Protein AF-A0A1X7E1M9-F1 (afdb_monomer)

Mean predicted aligned error: 9.95 Å

Structure (mmCIF, N/CA/C/O backbone):
data_AF-A0A1X7E1M9-F1
#
_entry.id   AF-A0A1X7E1M9-F1
#
loop_
_atom_site.group_PDB
_atom_site.id
_atom_site.type_symbol
_atom_site.label_atom_id
_atom_site.label_alt_id
_atom_site.label_comp_id
_atom_site.label_asym_id
_atom_site.label_entity_id
_atom_site.label_seq_id
_atom_site.pdbx_PDB_ins_code
_atom_site.Cartn_x
_atom_site.Cartn_y
_atom_site.Cartn_z
_atom_site.occupancy
_atom_site.B_iso_or_equiv
_atom_site.auth_seq_id
_atom_site.auth_comp_id
_atom_site.auth_asym_id
_atom_site.auth_atom_id
_atom_site.pdbx_PDB_model_num
ATOM 1 N N . MET A 1 1 ? -51.676 6.211 65.336 1.00 56.03 1 MET A N 1
ATOM 2 C CA . MET A 1 1 ? -50.530 7.002 64.836 1.00 56.03 1 MET A CA 1
ATOM 3 C C . MET A 1 1 ? -49.337 6.133 64.415 1.00 56.03 1 MET A C 1
ATOM 5 O O . MET A 1 1 ? -48.828 6.366 63.333 1.00 56.03 1 MET A O 1
ATOM 9 N N . ALA A 1 2 ? -48.967 5.065 65.141 1.00 57.84 2 ALA A N 1
ATOM 10 C CA . ALA A 1 2 ? -47.841 4.185 64.759 1.00 57.84 2 ALA A CA 1
ATOM 11 C C . ALA A 1 2 ? -47.964 3.468 63.386 1.00 57.84 2 ALA A C 1
ATOM 13 O O . ALA A 1 2 ? -46.963 3.248 62.717 1.00 57.84 2 ALA A O 1
ATOM 14 N N . ARG A 1 3 ? -49.183 3.130 62.925 1.00 57.84 3 ARG A N 1
ATOM 15 C CA . ARG A 1 3 ? -49.396 2.487 61.606 1.00 57.84 3 ARG A CA 1
ATOM 16 C C . ARG A 1 3 ? -49.182 3.418 60.407 1.00 57.84 3 ARG A C 1
ATOM 18 O O . ARG A 1 3 ? -48.825 2.933 59.344 1.00 57.84 3 ARG A O 1
ATOM 25 N N . GLN A 1 4 ? -49.417 4.720 60.568 1.00 59.44 4 GLN A N 1
ATOM 26 C CA . GLN A 1 4 ? -49.312 5.698 59.477 1.00 59.44 4 GLN A CA 1
ATOM 27 C C . GLN A 1 4 ? -47.841 6.037 59.190 1.00 59.44 4 GLN A C 1
ATOM 29 O O . GLN A 1 4 ? -47.425 6.006 58.040 1.00 59.44 4 GLN A O 1
ATOM 34 N N . GLN A 1 5 ? -47.032 6.197 60.244 1.00 60.25 5 GLN A N 1
ATOM 35 C CA . GLN A 1 5 ? -45.581 6.400 60.138 1.00 60.25 5 GLN A CA 1
ATOM 36 C C . GLN A 1 5 ? -44.840 5.179 59.564 1.00 60.25 5 GLN A C 1
ATOM 38 O O . GLN A 1 5 ? -43.893 5.336 58.802 1.00 60.25 5 GLN A O 1
ATOM 43 N N . GLY A 1 6 ? -45.285 3.956 59.882 1.00 64.00 6 GLY A N 1
ATOM 44 C CA . GLY A 1 6 ? -44.707 2.735 59.305 1.00 64.00 6 GLY A CA 1
ATOM 45 C C . GLY A 1 6 ? -44.995 2.566 57.808 1.00 64.00 6 GLY A C 1
ATOM 46 O O . GLY A 1 6 ? -44.155 2.046 57.084 1.00 64.00 6 GLY A O 1
ATOM 47 N N . LEU A 1 7 ? -46.157 3.035 57.338 1.00 65.44 7 LEU A N 1
ATOM 48 C CA . LEU A 1 7 ? -46.519 3.036 55.917 1.00 65.44 7 LEU A CA 1
ATOM 49 C C . LEU A 1 7 ? -45.721 4.080 55.127 1.00 65.44 7 LEU A C 1
ATOM 51 O O . LEU A 1 7 ? -45.220 3.750 54.059 1.00 65.44 7 LEU A O 1
ATOM 55 N N . GLU A 1 8 ? -45.552 5.288 55.672 1.00 69.50 8 GLU A N 1
ATOM 56 C CA . GLU A 1 8 ? -44.744 6.355 55.060 1.00 69.50 8 GLU A CA 1
ATOM 57 C C . GLU A 1 8 ? -43.267 5.952 54.920 1.00 69.50 8 GLU A C 1
ATOM 59 O O . GLU A 1 8 ? -42.662 6.155 53.864 1.00 69.50 8 GLU A O 1
ATOM 64 N N . HIS A 1 9 ? -42.710 5.298 55.946 1.00 71.81 9 HIS A N 1
ATOM 65 C CA . HIS A 1 9 ? -41.345 4.775 55.914 1.00 71.81 9 HIS A CA 1
ATOM 66 C C . HIS A 1 9 ? -41.162 3.702 54.830 1.00 71.81 9 HIS A C 1
ATOM 68 O O . HIS A 1 9 ? -40.204 3.773 54.061 1.00 71.81 9 HIS A O 1
ATOM 74 N N . LEU A 1 10 ? -42.108 2.763 54.715 1.00 72.62 10 LEU A N 1
ATOM 75 C CA . LEU A 1 10 ? -42.090 1.719 53.687 1.00 72.62 10 LEU A CA 1
ATOM 76 C C . LEU A 1 10 ? -42.222 2.299 52.274 1.00 72.62 10 LEU A C 1
ATOM 78 O O . LEU A 1 10 ? -41.525 1.865 51.361 1.00 72.62 10 LEU A O 1
ATOM 82 N N . THR A 1 11 ? -43.086 3.299 52.076 1.00 76.06 11 THR A N 1
ATOM 83 C CA . THR A 1 11 ? -43.204 3.972 50.774 1.00 76.06 11 THR A CA 1
ATOM 84 C C . THR A 1 11 ? -41.933 4.724 50.390 1.00 76.06 11 THR A C 1
ATOM 86 O O . THR A 1 11 ? -41.571 4.721 49.215 1.00 76.06 11 THR A O 1
ATOM 89 N N . HIS A 1 12 ? -41.222 5.315 51.355 1.00 80.75 12 HIS A N 1
ATOM 90 C CA . HIS A 1 12 ? -39.952 5.987 51.089 1.00 80.75 12 HIS A CA 1
ATOM 91 C C . HIS A 1 12 ? -38.845 4.989 50.721 1.00 80.75 12 HIS A C 1
ATOM 93 O O . HIS A 1 12 ? -38.138 5.210 49.742 1.00 80.75 12 HIS A O 1
ATOM 99 N N . GLU A 1 13 ? -38.744 3.859 51.428 1.00 81.69 13 GLU A N 1
ATOM 100 C CA . GLU A 1 13 ? -37.774 2.800 51.111 1.00 81.69 13 GLU A CA 1
ATOM 101 C C . GLU A 1 13 ? -38.015 2.180 49.729 1.00 81.69 13 GLU A C 1
ATOM 103 O O . GLU A 1 13 ? -37.067 1.927 48.984 1.00 81.69 13 GLU A O 1
ATOM 108 N N . ILE A 1 14 ? -39.283 1.973 49.356 1.00 80.81 14 ILE A N 1
ATOM 109 C CA . ILE A 1 14 ? -39.657 1.476 48.026 1.00 80.81 14 ILE A CA 1
ATOM 110 C C . ILE A 1 14 ? -39.310 2.506 46.943 1.00 80.81 14 ILE A C 1
ATOM 112 O O . ILE A 1 14 ? -38.784 2.132 45.894 1.00 80.81 14 ILE A O 1
ATOM 116 N N . SER A 1 15 ? -39.561 3.795 47.192 1.00 84.81 15 SER A N 1
ATOM 117 C CA . SER A 1 15 ? -39.206 4.875 46.263 1.00 84.81 15 SER A CA 1
ATOM 118 C C . SER A 1 15 ? -37.689 4.981 46.066 1.00 84.81 15 SER A C 1
ATOM 120 O O . SER A 1 15 ? -37.217 5.086 44.934 1.00 84.81 15 SER A O 1
ATOM 122 N N . ASP A 1 16 ? -36.914 4.878 47.145 1.00 87.06 16 ASP A N 1
ATOM 123 C CA . ASP A 1 16 ? -35.450 4.896 47.096 1.00 87.06 16 ASP A CA 1
ATOM 124 C C . ASP A 1 16 ? -34.890 3.671 46.364 1.00 87.06 16 ASP A C 1
ATOM 126 O O . ASP A 1 16 ? -33.930 3.780 45.599 1.00 87.06 16 ASP A O 1
ATOM 130 N N . ALA A 1 17 ? -35.489 2.495 46.567 1.00 81.50 17 ALA A N 1
ATOM 131 C CA . ALA A 1 17 ? -35.120 1.285 45.841 1.00 81.50 17 ALA A CA 1
ATOM 132 C C . ALA A 1 17 ? -35.417 1.414 44.339 1.00 81.50 17 ALA A C 1
ATOM 134 O O . ALA A 1 17 ? -34.576 1.049 43.517 1.00 81.50 17 ALA A O 1
ATOM 135 N N . ALA A 1 18 ? -36.571 1.976 43.970 1.00 81.38 18 ALA A N 1
ATOM 136 C CA . ALA A 1 18 ? -36.936 2.212 42.576 1.00 81.38 18 ALA A CA 1
ATOM 137 C C . ALA A 1 18 ? -35.983 3.206 41.888 1.00 81.38 18 ALA A C 1
ATOM 139 O O . ALA A 1 18 ? -35.558 2.953 40.760 1.00 81.38 18 ALA A O 1
ATOM 140 N N . HIS A 1 19 ? -35.585 4.284 42.574 1.00 85.19 19 HIS A N 1
ATOM 141 C CA . HIS A 1 19 ? -34.582 5.218 42.056 1.00 85.19 19 HIS A CA 1
ATOM 142 C C . HIS A 1 19 ? -33.216 4.560 41.858 1.00 85.19 19 HIS A C 1
ATOM 144 O O . HIS A 1 19 ? -32.657 4.660 40.770 1.00 85.19 19 HIS A O 1
ATOM 150 N N . LYS A 1 20 ? -32.725 3.786 42.835 1.00 88.94 20 LYS A N 1
ATOM 151 C CA . LYS A 1 20 ? -31.453 3.050 42.703 1.00 88.94 20 LYS A CA 1
ATOM 152 C C . LYS A 1 20 ? -31.458 2.065 41.532 1.00 88.94 20 LYS A C 1
ATOM 154 O O . LYS A 1 20 ? -30.441 1.905 40.862 1.00 88.94 20 LYS A O 1
ATOM 159 N N . VAL A 1 21 ? -32.590 1.406 41.277 1.00 83.75 21 VAL A N 1
ATOM 160 C CA . VAL A 1 21 ? -32.753 0.526 40.108 1.00 83.75 21 VAL A CA 1
ATOM 161 C C . VAL A 1 21 ? -32.739 1.332 38.806 1.00 83.75 21 VAL A C 1
ATOM 163 O O . VAL A 1 21 ? -32.092 0.914 37.849 1.00 83.75 21 VAL A O 1
ATOM 166 N N . GLY A 1 22 ? -33.404 2.490 38.767 1.00 82.69 22 GLY A N 1
ATOM 167 C CA . GLY A 1 22 ? -33.373 3.404 37.621 1.00 82.69 22 GLY A CA 1
ATOM 168 C C . GLY A 1 22 ? -31.962 3.899 37.292 1.00 82.69 22 GLY A C 1
ATOM 169 O O . GLY A 1 22 ? -31.544 3.818 36.136 1.00 82.69 22 GLY A O 1
ATOM 170 N N . ASP A 1 23 ? -31.207 4.319 38.307 1.00 87.44 23 ASP A N 1
ATOM 171 C CA . ASP A 1 23 ? -29.819 4.774 38.165 1.00 87.44 23 ASP A CA 1
ATOM 172 C C . ASP A 1 23 ? -28.904 3.643 37.679 1.00 87.44 23 ASP A C 1
ATOM 174 O O . ASP A 1 23 ? -28.088 3.836 36.777 1.00 87.44 23 ASP A O 1
ATOM 178 N N . ALA A 1 24 ? -29.076 2.430 38.216 1.00 80.75 24 ALA A N 1
ATOM 179 C CA . ALA A 1 24 ? -28.328 1.256 37.773 1.00 80.75 24 ALA A CA 1
ATOM 180 C C . ALA A 1 24 ? -28.624 0.900 36.306 1.00 80.75 24 ALA A C 1
ATOM 182 O O . ALA A 1 24 ? -27.710 0.559 35.557 1.00 80.75 24 ALA A O 1
ATOM 183 N N . LEU A 1 25 ? -29.884 1.005 35.872 1.00 79.50 25 LEU A N 1
ATOM 184 C CA . LEU A 1 25 ? -30.272 0.769 34.480 1.00 79.50 25 LEU A CA 1
ATOM 185 C C . LEU A 1 25 ? -29.690 1.823 33.531 1.00 79.50 25 LEU A C 1
ATOM 187 O O . LEU A 1 25 ? -29.211 1.459 32.456 1.00 79.50 25 LEU A O 1
ATOM 191 N N . HIS A 1 26 ? -29.685 3.099 33.928 1.00 86.50 26 HIS A N 1
ATOM 192 C CA . HIS A 1 26 ? -29.025 4.161 33.163 1.00 86.50 26 HIS A CA 1
ATOM 193 C C . HIS A 1 26 ? -27.523 3.903 33.039 1.00 86.50 26 HIS A C 1
ATOM 195 O O . HIS A 1 26 ? -26.998 3.871 31.930 1.00 86.50 26 HIS A O 1
ATOM 201 N N . HIS A 1 27 ? -26.854 3.590 34.150 1.00 86.06 27 HIS A N 1
ATOM 202 C CA . HIS A 1 27 ? -25.431 3.262 34.144 1.00 86.06 27 HIS A CA 1
ATOM 203 C C . HIS A 1 27 ? -25.118 2.073 33.222 1.00 86.06 27 HIS A C 1
ATOM 205 O O . HIS A 1 27 ? -24.122 2.092 32.497 1.00 86.06 27 HIS A O 1
ATOM 211 N N . VAL A 1 28 ? -25.938 1.016 33.234 1.00 82.00 28 VAL A N 1
ATOM 212 C CA . VAL A 1 28 ? -25.761 -0.134 32.329 1.00 82.00 28 VAL A CA 1
ATOM 213 C C . VAL A 1 28 ? -25.918 0.294 30.871 1.00 82.00 28 VAL A C 1
ATOM 215 O O . VAL A 1 28 ? -25.093 -0.094 30.046 1.00 82.00 28 VAL A O 1
ATOM 218 N N . SER A 1 29 ? -26.930 1.104 30.554 1.00 84.19 29 SER A N 1
ATOM 219 C CA . SER A 1 29 ? -27.144 1.630 29.201 1.00 84.19 29 SER A CA 1
ATOM 220 C C . SER A 1 29 ? -25.938 2.432 28.706 1.00 84.19 29 SER A C 1
ATOM 222 O O . SER A 1 29 ? -25.440 2.167 27.611 1.00 84.19 29 SER A O 1
ATOM 224 N N . ASP A 1 30 ? -25.423 3.347 29.528 1.00 86.88 30 ASP A N 1
ATOM 225 C CA . ASP A 1 30 ? -24.259 4.172 29.191 1.00 86.88 30 ASP A CA 1
ATOM 226 C C . ASP A 1 30 ? -23.005 3.308 28.997 1.00 86.88 30 ASP A C 1
ATOM 228 O O . ASP A 1 30 ? -22.303 3.427 27.993 1.00 86.88 30 ASP A O 1
ATOM 232 N N . THR A 1 31 ? -22.782 2.341 29.893 1.00 86.44 31 THR A N 1
ATOM 233 C CA . THR A 1 31 ? -21.641 1.412 29.806 1.00 86.44 31 THR A CA 1
ATOM 234 C C . THR A 1 31 ? -21.686 0.575 28.523 1.00 86.44 31 THR A C 1
ATOM 236 O O . THR A 1 31 ? -20.656 0.345 27.886 1.00 86.44 31 THR A O 1
ATOM 239 N N . VAL A 1 32 ? -22.875 0.104 28.128 1.00 85.75 32 VAL A N 1
ATOM 240 C CA . VAL A 1 32 ? -23.066 -0.651 26.882 1.00 85.75 32 VAL A CA 1
ATOM 241 C C . VAL A 1 32 ? -22.845 0.248 25.664 1.00 85.75 32 VAL A C 1
ATOM 243 O O . VAL A 1 32 ? -22.185 -0.181 24.717 1.00 85.75 32 VAL A O 1
ATOM 246 N N . GLY A 1 33 ? -23.340 1.489 25.693 1.00 85.44 33 GLY A N 1
ATOM 247 C CA . GLY A 1 33 ? -23.116 2.477 24.636 1.00 85.44 33 GLY A CA 1
ATOM 248 C C . GLY A 1 33 ? -21.629 2.740 24.399 1.00 85.44 33 GLY A C 1
ATOM 249 O O . GLY A 1 33 ? -21.145 2.593 23.276 1.00 85.44 33 GLY A O 1
ATOM 250 N N . GLU A 1 34 ? -20.877 3.009 25.466 1.00 90.38 34 GLU A N 1
ATOM 251 C CA . GLU A 1 34 ? -19.426 3.195 25.388 1.00 90.38 34 GLU A CA 1
ATOM 252 C C . GLU A 1 34 ? -18.704 1.951 24.853 1.00 90.38 34 GLU A C 1
ATOM 254 O O . GLU A 1 34 ? -17.789 2.062 24.037 1.00 90.38 34 GLU A O 1
ATOM 259 N N . ALA A 1 35 ? -19.104 0.750 25.286 1.00 88.81 35 ALA A N 1
ATOM 260 C CA . ALA A 1 35 ? -18.502 -0.492 24.805 1.00 88.81 35 ALA A CA 1
ATOM 261 C C . ALA A 1 35 ? -18.713 -0.687 23.291 1.00 88.81 35 ALA A C 1
ATOM 263 O O . ALA A 1 35 ? -17.785 -1.088 22.583 1.00 88.81 35 ALA A O 1
ATOM 264 N N . ILE A 1 36 ? -19.904 -0.357 22.780 1.00 89.75 36 ILE A N 1
ATOM 265 C CA . ILE A 1 36 ? -20.213 -0.407 21.345 1.00 89.75 36 ILE A CA 1
ATOM 266 C C . ILE A 1 36 ? -19.357 0.599 20.570 1.00 89.75 36 ILE A C 1
ATOM 268 O O . ILE A 1 36 ? -18.788 0.251 19.533 1.00 89.75 36 ILE A O 1
ATOM 272 N N . GLU A 1 37 ? -19.226 1.831 21.064 1.00 90.88 37 GLU A N 1
ATOM 273 C CA . GLU A 1 37 ? -18.395 2.853 20.421 1.00 90.88 37 GLU A CA 1
ATOM 274 C C . GLU A 1 37 ? -16.918 2.445 20.362 1.00 90.88 37 GLU A C 1
ATOM 276 O O . GLU A 1 37 ? -16.268 2.623 19.325 1.00 90.88 37 GLU A O 1
ATOM 281 N N . ARG A 1 38 ? -16.393 1.838 21.436 1.00 91.69 38 ARG A N 1
ATOM 282 C CA . ARG A 1 38 ? -15.017 1.323 21.484 1.00 91.69 38 ARG A CA 1
ATOM 283 C C . ARG A 1 38 ? -14.785 0.226 20.446 1.00 91.69 38 ARG A C 1
ATOM 285 O O . ARG A 1 38 ? -13.827 0.314 19.671 1.00 91.69 38 ARG A O 1
ATOM 292 N N . GLU A 1 39 ? -15.681 -0.754 20.352 1.00 92.62 39 GLU A N 1
ATOM 293 C CA . GLU A 1 39 ? -1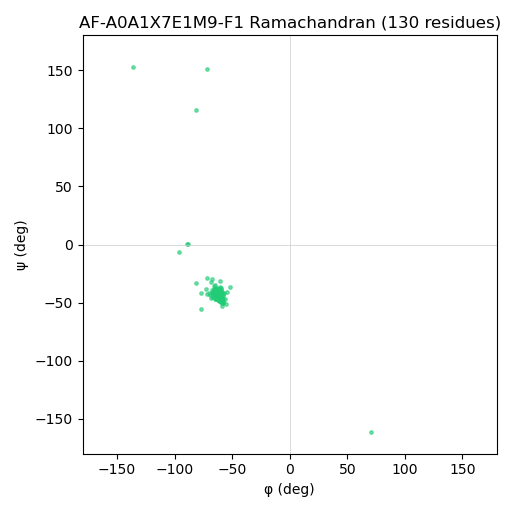5.573 -1.824 19.351 1.00 92.62 39 GLU A CA 1
ATOM 294 C C . GLU A 1 39 ? -15.730 -1.302 17.914 1.00 92.62 39 GLU A C 1
ATOM 296 O O . GLU A 1 39 ? -14.979 -1.702 17.018 1.00 92.62 39 GLU A O 1
ATOM 301 N N . PHE A 1 40 ? -16.623 -0.336 17.682 1.00 93.62 40 PHE A N 1
ATOM 302 C CA . PHE A 1 40 ? -16.758 0.303 16.373 1.00 93.62 40 PHE A CA 1
ATOM 303 C C . PHE A 1 40 ? -15.486 1.060 15.966 1.00 93.62 40 PHE A C 1
ATOM 305 O O . PHE A 1 40 ? -15.003 0.923 14.836 1.00 93.62 40 PHE A O 1
ATOM 312 N N . LEU A 1 41 ? -14.898 1.834 16.882 1.00 94.50 41 LEU A N 1
ATOM 313 C CA . LEU A 1 41 ? -13.666 2.576 16.623 1.00 94.50 41 LEU A CA 1
ATOM 314 C C . LEU A 1 41 ? -12.487 1.635 16.337 1.00 94.50 41 LEU A C 1
ATOM 316 O O . LEU A 1 41 ? -11.711 1.870 15.405 1.00 94.50 41 LEU A O 1
ATOM 320 N N . LYS A 1 42 ? -12.382 0.538 17.089 1.00 96.12 42 LYS A N 1
ATOM 321 C CA . LYS A 1 42 ? -11.398 -0.525 16.864 1.00 96.12 42 LYS A CA 1
ATOM 322 C C . LYS A 1 42 ? -11.555 -1.150 15.480 1.00 96.12 42 LYS A C 1
ATOM 324 O O . LYS A 1 42 ? -10.579 -1.215 14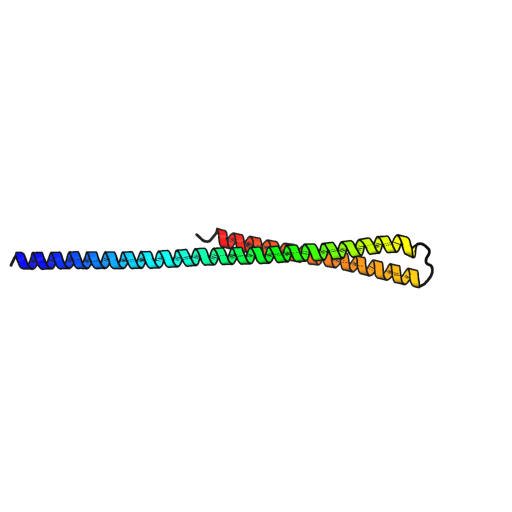.729 1.00 96.12 42 LYS A O 1
ATOM 329 N N . ALA A 1 43 ? -12.775 -1.531 15.097 1.00 94.38 43 ALA A N 1
ATOM 330 C CA . ALA A 1 43 ? -13.069 -2.070 13.770 1.00 94.38 43 ALA A CA 1
ATOM 331 C C . ALA A 1 43 ? -12.705 -1.081 12.649 1.00 94.38 43 ALA A C 1
ATOM 333 O O . ALA A 1 43 ? -12.101 -1.474 11.648 1.00 94.38 43 ALA A O 1
ATOM 334 N N . LYS A 1 44 ? -12.989 0.215 12.835 1.00 95.75 44 LYS A N 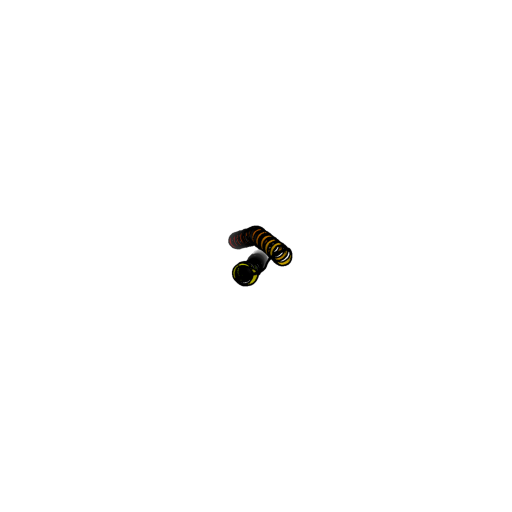1
ATOM 335 C CA . LYS A 1 44 ? -12.631 1.272 11.879 1.00 95.75 44 LYS A CA 1
ATOM 336 C C . LYS A 1 44 ? -11.121 1.353 11.649 1.00 95.75 44 LYS A C 1
ATOM 338 O O . LYS A 1 44 ? -10.690 1.389 10.497 1.00 95.75 44 LYS A O 1
ATOM 343 N N . TYR A 1 45 ? -10.315 1.359 12.711 1.00 96.69 45 TYR A N 1
ATOM 344 C CA . TYR A 1 45 ? -8.855 1.386 12.576 1.00 96.69 45 TYR A CA 1
ATOM 345 C C . TYR A 1 45 ? -8.311 0.133 11.880 1.00 96.69 45 TYR A C 1
ATOM 347 O O . TYR A 1 45 ? -7.451 0.247 11.005 1.00 96.69 45 TYR A O 1
ATOM 355 N N . LEU A 1 46 ? -8.841 -1.049 12.207 1.00 97.19 46 LEU A N 1
ATOM 356 C CA . LEU A 1 46 ? -8.443 -2.300 11.554 1.00 97.19 46 LEU A CA 1
ATOM 357 C C . LEU A 1 46 ? -8.797 -2.309 10.061 1.00 97.19 46 LEU A C 1
ATOM 359 O O . LEU A 1 46 ? -7.962 -2.685 9.238 1.00 97.19 46 LEU A O 1
ATOM 363 N N . ALA A 1 47 ? -9.992 -1.841 9.695 1.00 96.31 47 ALA A N 1
ATOM 364 C CA . ALA A 1 47 ? -10.407 -1.734 8.299 1.00 96.31 47 ALA A CA 1
ATOM 365 C C . ALA A 1 47 ? -9.506 -0.772 7.506 1.00 96.31 47 ALA A C 1
ATOM 367 O O . ALA A 1 47 ? -9.074 -1.091 6.399 1.00 96.31 47 ALA A O 1
ATOM 368 N N . GLN A 1 48 ? -9.166 0.383 8.086 1.00 96.62 48 GLN A N 1
ATOM 369 C CA . GLN A 1 48 ? -8.244 1.336 7.464 1.00 96.62 48 GLN A CA 1
ATOM 370 C C . GLN A 1 48 ? -6.841 0.741 7.270 1.00 96.62 48 GLN A C 1
ATOM 372 O O . GLN A 1 48 ? -6.247 0.934 6.209 1.00 96.62 48 GLN A O 1
ATOM 377 N N . ALA A 1 49 ? -6.330 -0.022 8.242 1.00 97.56 49 ALA A N 1
ATOM 378 C CA . ALA A 1 49 ? -5.038 -0.699 8.120 1.00 97.56 49 ALA A CA 1
ATOM 379 C C . ALA A 1 49 ? -5.020 -1.694 6.945 1.00 97.56 49 ALA A C 1
ATOM 381 O O . ALA A 1 49 ? -4.096 -1.663 6.135 1.00 97.56 49 ALA A O 1
ATOM 382 N N . LEU A 1 50 ? -6.072 -2.508 6.794 1.00 96.19 50 LEU A N 1
ATOM 383 C CA . LEU A 1 50 ? -6.195 -3.470 5.688 1.00 96.19 50 LEU A CA 1
ATOM 384 C C . LEU A 1 50 ? -6.194 -2.789 4.312 1.00 96.19 50 LEU A C 1
ATOM 386 O O . LEU A 1 50 ? -5.578 -3.281 3.364 1.00 96.19 50 LEU A O 1
ATOM 390 N N . VAL A 1 51 ? -6.864 -1.641 4.191 1.00 96.75 51 VAL A N 1
ATOM 391 C CA . VAL A 1 51 ? -6.880 -0.860 2.947 1.00 96.75 51 VAL A CA 1
ATOM 392 C C . VAL A 1 51 ? -5.473 -0.374 2.585 1.00 96.75 51 VAL A C 1
ATOM 394 O O . VAL A 1 51 ? -5.059 -0.505 1.432 1.00 96.75 51 VAL A O 1
ATOM 397 N N . LEU A 1 52 ? -4.711 0.139 3.556 1.00 97.00 52 LEU A N 1
ATOM 398 C CA . LEU A 1 52 ? -3.336 0.600 3.327 1.00 97.00 52 LEU A CA 1
ATOM 399 C C . LEU A 1 52 ? -2.408 -0.537 2.882 1.00 97.00 52 LEU A C 1
ATOM 401 O O . LEU A 1 52 ? -1.618 -0.355 1.957 1.00 97.00 52 LEU A O 1
ATOM 405 N N . GLU A 1 53 ? -2.538 -1.723 3.473 1.00 96.56 53 GLU A N 1
ATOM 406 C CA . GLU A 1 53 ? -1.764 -2.903 3.068 1.00 96.56 53 GLU A CA 1
ATOM 407 C C . GLU A 1 53 ? -2.111 -3.377 1.656 1.00 96.56 53 GLU A C 1
ATOM 409 O O . GLU A 1 53 ? -1.228 -3.746 0.878 1.00 96.56 53 GLU A O 1
ATOM 414 N N . SER A 1 54 ? -3.393 -3.333 1.290 1.00 96.19 54 SER A N 1
ATOM 415 C CA . SER A 1 54 ? -3.836 -3.633 -0.073 1.00 96.19 54 SER A CA 1
ATOM 416 C C . SER A 1 54 ? -3.220 -2.669 -1.094 1.00 96.19 54 SER A C 1
ATOM 418 O O . SER A 1 54 ? -2.735 -3.092 -2.153 1.00 96.19 54 SER A O 1
ATOM 420 N N . TYR A 1 55 ? -3.149 -1.376 -0.759 1.00 95.38 55 TYR A N 1
ATOM 421 C CA . TYR A 1 55 ? -2.449 -0.395 -1.585 1.00 95.38 55 TYR A CA 1
ATOM 422 C C . TYR A 1 55 ? -0.946 -0.670 -1.661 1.00 95.38 55 TYR A C 1
ATOM 424 O O . TYR A 1 55 ? -0.398 -0.664 -2.763 1.00 95.38 55 TYR A O 1
ATOM 432 N N . ALA A 1 56 ? -0.287 -0.993 -0.544 1.00 97.50 56 ALA A N 1
ATOM 433 C CA . ALA A 1 56 ? 1.135 -1.341 -0.532 1.00 97.50 56 ALA A CA 1
ATOM 434 C C . ALA A 1 56 ? 1.427 -2.545 -1.446 1.00 97.50 56 ALA A C 1
ATOM 436 O O . ALA A 1 56 ? 2.338 -2.501 -2.274 1.00 97.50 56 ALA A O 1
ATOM 437 N N . ASN A 1 57 ? 0.590 -3.584 -1.387 1.00 96.88 57 ASN A N 1
ATOM 438 C CA . ASN A 1 57 ? 0.671 -4.741 -2.280 1.00 96.88 57 ASN A CA 1
ATOM 439 C C . ASN A 1 57 ? 0.467 -4.372 -3.755 1.00 96.88 57 ASN A C 1
ATOM 441 O O . ASN A 1 57 ? 1.139 -4.915 -4.633 1.00 96.88 57 ASN A O 1
ATOM 445 N N . THR A 1 58 ? -0.442 -3.443 -4.045 1.00 96.56 58 THR A N 1
ATOM 446 C CA . THR A 1 58 ? -0.683 -2.966 -5.413 1.00 96.56 58 THR A CA 1
ATOM 447 C C . THR A 1 58 ? 0.520 -2.201 -5.959 1.00 96.56 58 THR A C 1
ATOM 449 O O . THR A 1 58 ? 0.948 -2.475 -7.080 1.00 96.56 58 THR A O 1
ATOM 452 N N . VAL A 1 59 ? 1.119 -1.316 -5.156 1.00 95.50 59 VAL A N 1
ATOM 453 C CA . VAL A 1 59 ? 2.356 -0.604 -5.517 1.00 95.50 59 VAL A CA 1
ATOM 454 C C . VAL A 1 59 ? 3.494 -1.597 -5.753 1.00 95.50 59 VAL A C 1
ATOM 456 O O . VAL A 1 59 ? 4.176 -1.502 -6.770 1.00 95.50 59 VAL A O 1
ATOM 459 N N . ARG A 1 60 ? 3.655 -2.596 -4.876 1.00 96.81 60 ARG A N 1
ATOM 460 C CA . ARG A 1 60 ? 4.675 -3.646 -5.014 1.00 96.81 60 ARG A CA 1
ATOM 461 C C . ARG A 1 60 ? 4.558 -4.392 -6.344 1.00 96.81 60 ARG A C 1
ATOM 463 O O . ARG A 1 60 ? 5.551 -4.531 -7.049 1.00 96.81 60 ARG A O 1
ATOM 470 N N . ARG A 1 61 ? 3.345 -4.811 -6.724 1.00 95.75 61 ARG A N 1
ATOM 471 C CA . ARG A 1 61 ? 3.103 -5.459 -8.026 1.00 95.75 61 ARG A CA 1
ATOM 472 C C . ARG A 1 61 ? 3.427 -4.539 -9.200 1.00 95.75 61 ARG A C 1
ATOM 474 O O . ARG A 1 61 ? 4.100 -4.965 -10.128 1.00 95.75 61 ARG A O 1
ATOM 481 N N . ALA A 1 62 ? 2.977 -3.285 -9.158 1.00 92.06 62 ALA A N 1
ATOM 482 C CA . ALA A 1 62 ? 3.219 -2.334 -10.241 1.00 92.06 62 ALA A CA 1
ATOM 483 C C . ALA A 1 62 ? 4.719 -2.077 -10.461 1.00 92.06 62 ALA A C 1
ATOM 485 O O . ALA A 1 62 ? 5.188 -2.062 -11.597 1.00 92.06 62 ALA A O 1
ATOM 486 N N . VAL A 1 63 ? 5.472 -1.921 -9.370 1.00 94.62 63 VAL A N 1
ATOM 487 C CA . VAL A 1 63 ? 6.925 -1.729 -9.401 1.00 94.62 63 VAL A CA 1
ATOM 488 C C . VAL A 1 63 ? 7.633 -2.971 -9.945 1.00 94.62 63 VAL A C 1
ATOM 490 O O . VAL A 1 63 ? 8.460 -2.839 -10.842 1.00 94.62 63 VAL A O 1
ATOM 493 N N . ASN A 1 64 ? 7.271 -4.169 -9.473 1.00 92.44 64 ASN A N 1
ATOM 494 C CA . ASN A 1 64 ? 7.852 -5.422 -9.962 1.00 92.44 64 ASN A CA 1
ATOM 495 C C . ASN A 1 64 ? 7.637 -5.597 -11.470 1.00 92.44 64 ASN A C 1
ATOM 497 O O . ASN A 1 64 ? 8.613 -5.766 -12.197 1.00 92.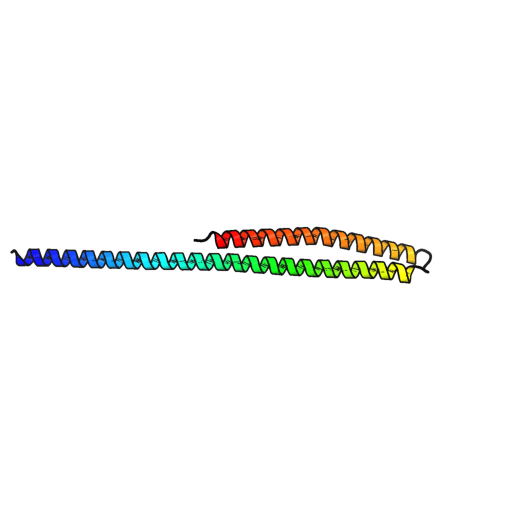44 64 ASN A O 1
ATOM 501 N N . ASN A 1 65 ? 6.399 -5.438 -11.946 1.00 89.56 65 ASN A N 1
ATOM 502 C CA . ASN A 1 65 ? 6.073 -5.555 -13.369 1.00 89.56 65 ASN A CA 1
ATOM 503 C C . ASN A 1 65 ? 6.853 -4.541 -14.222 1.00 89.56 65 ASN A C 1
ATOM 505 O O . ASN A 1 65 ? 7.326 -4.861 -15.311 1.00 89.56 65 ASN A O 1
ATOM 509 N N . PHE A 1 66 ? 7.002 -3.303 -13.738 1.00 87.88 66 PHE A N 1
ATOM 510 C CA . PHE A 1 66 ? 7.761 -2.279 -14.457 1.00 87.88 66 PHE A CA 1
ATOM 511 C C . PHE A 1 66 ? 9.252 -2.631 -14.565 1.00 87.88 66 PHE A C 1
ATOM 513 O O . PHE A 1 66 ? 9.873 -2.388 -15.600 1.00 87.88 66 PHE A O 1
ATOM 520 N N . ASN A 1 67 ? 9.828 -3.226 -13.520 1.00 87.81 67 ASN A N 1
ATOM 521 C CA . ASN A 1 67 ? 11.226 -3.649 -13.534 1.00 87.81 67 ASN A CA 1
ATOM 522 C C . ASN A 1 67 ? 11.470 -4.871 -14.405 1.00 87.81 67 ASN A C 1
ATOM 524 O O . ASN A 1 67 ? 12.498 -4.922 -15.075 1.00 87.81 67 ASN A O 1
ATOM 528 N N . GLU A 1 68 ? 10.550 -5.834 -14.398 1.00 89.69 68 GLU A N 1
ATOM 529 C CA . GLU A 1 68 ? 10.609 -7.001 -15.277 1.00 89.69 68 GLU A CA 1
ATOM 530 C C . GLU A 1 68 ? 10.643 -6.550 -16.739 1.00 89.69 68 GLU A C 1
ATOM 532 O O . GLU A 1 68 ? 11.585 -6.886 -17.453 1.00 89.69 68 GLU A O 1
ATOM 537 N N . GLY A 1 69 ? 9.732 -5.659 -17.148 1.00 85.19 69 GLY A N 1
ATOM 538 C CA . GLY A 1 69 ? 9.737 -5.105 -18.505 1.00 85.19 69 GLY A CA 1
ATOM 539 C C . GLY A 1 69 ? 11.017 -4.329 -18.850 1.00 85.19 69 GLY A C 1
ATOM 540 O O . GLY A 1 69 ? 11.525 -4.420 -19.969 1.00 85.19 69 GLY A O 1
ATOM 541 N N . ALA A 1 70 ? 11.593 -3.591 -17.894 1.00 87.88 70 ALA A N 1
ATOM 542 C CA . ALA A 1 70 ? 12.876 -2.918 -18.101 1.00 87.88 70 ALA A CA 1
ATOM 543 C C . ALA A 1 70 ? 14.038 -3.916 -18.254 1.00 87.88 70 ALA A C 1
ATOM 545 O O . ALA A 1 70 ? 14.912 -3.705 -19.094 1.00 87.88 70 ALA A O 1
ATOM 546 N N . HIS A 1 71 ? 14.045 -5.001 -17.477 1.00 87.88 71 HIS A N 1
ATOM 547 C CA . HIS A 1 71 ? 15.050 -6.059 -17.564 1.00 87.88 71 HIS A CA 1
ATOM 548 C C . HIS A 1 71 ? 14.953 -6.831 -18.887 1.00 87.88 71 HIS A C 1
ATOM 550 O O . HIS A 1 71 ? 15.961 -7.021 -19.568 1.00 87.88 71 HIS A O 1
ATOM 556 N N . GLU A 1 72 ? 13.742 -7.203 -19.302 1.00 87.69 72 GLU A N 1
ATOM 557 C CA . GLU A 1 72 ? 13.481 -7.820 -20.606 1.00 87.69 72 GLU A CA 1
ATOM 558 C C . GLU A 1 72 ? 13.962 -6.931 -21.755 1.00 87.69 72 GLU A C 1
ATOM 560 O O . GLU A 1 72 ? 14.597 -7.416 -22.692 1.00 87.69 72 GLU A O 1
ATOM 565 N N . ASN A 1 73 ? 13.737 -5.616 -21.662 1.00 85.69 73 ASN A N 1
ATOM 566 C CA . ASN A 1 73 ? 14.212 -4.666 -22.662 1.00 85.69 73 ASN A CA 1
ATOM 567 C C . ASN A 1 73 ? 15.747 -4.591 -22.730 1.00 85.69 73 ASN A C 1
ATOM 569 O O . ASN A 1 73 ? 16.295 -4.537 -23.829 1.00 85.69 73 ASN A O 1
ATOM 573 N N . VAL A 1 74 ? 16.449 -4.642 -21.589 1.00 87.06 74 VAL A N 1
ATOM 574 C CA . VAL A 1 74 ? 17.924 -4.716 -21.557 1.00 87.06 74 VAL A CA 1
ATOM 575 C C . VAL A 1 74 ? 18.410 -5.954 -22.313 1.00 87.06 74 VAL A C 1
ATOM 577 O O . VAL A 1 74 ? 19.296 -5.856 -23.164 1.00 87.06 74 VAL A O 1
ATOM 580 N N . ASN A 1 75 ? 17.796 -7.108 -22.041 1.00 86.31 75 ASN A N 1
ATOM 581 C CA . ASN A 1 75 ? 18.153 -8.374 -22.677 1.00 86.31 75 ASN A CA 1
ATOM 582 C C . ASN A 1 75 ? 17.887 -8.333 -24.190 1.00 86.31 75 ASN A C 1
ATOM 584 O O . ASN A 1 75 ? 18.765 -8.674 -24.985 1.00 86.31 75 ASN A O 1
ATOM 588 N N . ALA A 1 76 ? 16.712 -7.844 -24.597 1.00 84.50 76 ALA A N 1
ATOM 589 C CA . ALA A 1 76 ? 16.356 -7.655 -26.001 1.00 84.50 76 ALA A CA 1
ATOM 590 C C . ALA A 1 76 ? 17.328 -6.698 -26.710 1.00 84.50 76 ALA A C 1
ATOM 592 O O . ALA A 1 76 ? 17.751 -6.972 -27.834 1.00 84.50 76 ALA A O 1
ATOM 593 N N . CYS A 1 77 ? 17.745 -5.619 -26.039 1.00 84.25 77 CYS A N 1
ATOM 594 C CA . CYS A 1 77 ? 18.724 -4.681 -26.573 1.00 84.25 77 CYS A CA 1
ATOM 595 C C . CYS A 1 77 ? 20.077 -5.347 -26.831 1.00 84.25 77 CYS A C 1
ATOM 597 O O . CYS A 1 77 ? 20.633 -5.204 -27.920 1.00 84.25 77 CYS A O 1
ATOM 599 N N . GLY A 1 78 ? 20.578 -6.127 -25.870 1.00 82.69 78 GLY A N 1
ATOM 600 C CA . GLY A 1 78 ? 21.829 -6.870 -26.022 1.00 82.69 78 GLY A CA 1
ATOM 601 C C . GLY A 1 78 ? 21.809 -7.861 -27.191 1.00 82.69 78 GLY A C 1
ATOM 602 O O . GLY A 1 78 ? 22.799 -7.977 -27.911 1.00 82.69 78 GLY A O 1
ATOM 603 N N . VAL A 1 79 ? 20.678 -8.535 -27.424 1.00 84.69 79 VAL A N 1
ATOM 604 C CA . VAL A 1 79 ? 20.531 -9.519 -28.509 1.00 84.69 79 VAL A CA 1
ATOM 605 C C . VAL A 1 79 ? 20.346 -8.838 -29.865 1.00 84.69 79 VAL A C 1
ATOM 607 O O . VAL A 1 79 ? 21.108 -9.098 -30.797 1.00 84.69 79 VAL A O 1
ATOM 610 N N . HIS A 1 80 ? 19.352 -7.958 -29.994 1.00 81.19 80 HIS A N 1
ATOM 611 C CA . HIS A 1 80 ? 18.916 -7.445 -31.294 1.00 81.19 80 HIS A CA 1
ATOM 612 C C . HIS A 1 80 ? 19.787 -6.309 -31.823 1.00 81.19 80 HIS A C 1
ATOM 614 O O . HIS A 1 80 ? 20.004 -6.234 -33.030 1.00 81.19 80 HIS A O 1
ATOM 620 N N . ALA A 1 81 ? 20.340 -5.467 -30.948 1.00 80.81 81 ALA A N 1
ATOM 621 C CA . ALA A 1 81 ? 21.179 -4.344 -31.365 1.00 80.81 81 ALA A CA 1
ATOM 622 C C . ALA A 1 81 ? 22.668 -4.704 -31.495 1.00 80.81 81 ALA A C 1
ATOM 624 O O . ALA A 1 81 ? 23.488 -3.853 -31.851 1.00 80.81 81 ALA A O 1
ATOM 625 N N . SER A 1 82 ? 23.035 -5.962 -31.228 1.00 78.00 82 SER A N 1
ATOM 626 C CA . SER A 1 82 ? 24.415 -6.455 -31.319 1.00 78.00 82 SER A CA 1
ATOM 627 C C . SER A 1 82 ? 25.043 -6.196 -32.696 1.00 78.00 82 SER A C 1
ATOM 629 O O . SER A 1 82 ? 26.187 -5.748 -32.771 1.00 78.00 82 SER A O 1
ATOM 631 N N . SER A 1 83 ? 24.269 -6.390 -33.768 1.00 81.88 83 SER A N 1
ATOM 632 C CA . SER A 1 83 ? 24.685 -6.222 -35.169 1.00 81.88 83 SER A CA 1
ATOM 633 C C . SER A 1 83 ? 24.344 -4.858 -35.776 1.00 81.88 83 SER A C 1
ATOM 635 O O . SER A 1 83 ? 24.744 -4.570 -36.903 1.00 81.88 83 SER A O 1
ATOM 637 N N . TRP A 1 84 ? 23.605 -4.011 -35.055 1.00 87.62 84 TRP A N 1
ATOM 638 C CA . TRP A 1 84 ? 23.225 -2.690 -35.550 1.00 87.62 84 TRP A CA 1
ATOM 639 C C . TRP A 1 84 ? 24.442 -1.757 -35.567 1.00 87.62 84 TRP A C 1
ATOM 641 O O . TRP A 1 84 ? 25.365 -1.891 -34.758 1.00 87.62 84 TRP A O 1
ATOM 651 N N . LEU A 1 85 ? 24.444 -0.796 -36.490 1.00 86.44 85 LEU A N 1
ATOM 652 C CA . LEU A 1 85 ? 25.496 0.210 -36.636 1.00 86.44 85 LEU A CA 1
ATOM 653 C C . LEU A 1 85 ? 24.881 1.594 -36.854 1.00 86.44 85 LEU A C 1
ATOM 655 O O . LEU A 1 85 ? 23.782 1.725 -37.392 1.00 86.44 85 LEU A O 1
ATOM 659 N N . GLY A 1 86 ? 25.624 2.627 -36.459 1.00 88.75 86 GLY A N 1
ATOM 660 C CA . GLY A 1 86 ? 25.229 4.020 -36.637 1.00 88.75 86 GLY A CA 1
ATOM 661 C C . GLY A 1 86 ? 24.063 4.450 -35.745 1.00 88.75 86 GLY A C 1
ATOM 662 O O . GLY A 1 86 ? 23.724 3.802 -34.756 1.00 88.75 86 GLY A O 1
ATOM 663 N N . HIS A 1 87 ? 23.432 5.557 -36.133 1.00 90.56 87 HIS A N 1
ATOM 664 C CA . HIS A 1 87 ? 22.499 6.319 -35.301 1.00 90.56 87 HIS A CA 1
ATOM 665 C C . HIS A 1 87 ? 21.369 5.492 -34.658 1.00 90.56 87 HIS A C 1
ATOM 667 O O . HIS A 1 87 ? 21.001 5.741 -33.515 1.00 90.56 87 HIS A O 1
ATOM 673 N N . GLN A 1 88 ? 20.835 4.480 -35.351 1.00 85.94 88 GLN A N 1
ATOM 674 C CA . GLN A 1 88 ? 19.753 3.640 -34.818 1.00 85.94 88 GLN A CA 1
ATOM 675 C C . GLN A 1 88 ? 20.171 2.845 -33.574 1.00 85.94 88 GLN A C 1
ATOM 677 O O . GLN A 1 88 ? 19.378 2.695 -32.646 1.00 85.94 88 GLN A O 1
ATOM 682 N N . LYS A 1 89 ? 21.417 2.357 -33.537 1.00 88.81 89 LYS A N 1
ATOM 683 C CA . LYS A 1 89 ? 21.959 1.663 -32.366 1.00 88.81 89 LYS A CA 1
ATOM 684 C C . LYS A 1 89 ? 22.135 2.620 -31.196 1.00 88.81 89 LYS A C 1
ATOM 686 O O . LYS A 1 89 ? 21.722 2.290 -30.089 1.00 88.81 89 LYS A O 1
ATOM 691 N N . ASP A 1 90 ? 22.701 3.795 -31.456 1.00 89.94 90 ASP A N 1
ATOM 692 C CA . ASP A 1 90 ? 22.970 4.795 -30.421 1.00 89.94 90 ASP A CA 1
ATOM 693 C C . ASP A 1 90 ? 21.669 5.256 -29.752 1.00 89.94 90 ASP A C 1
ATOM 695 O O . ASP A 1 90 ? 21.563 5.236 -28.527 1.00 89.94 90 ASP A O 1
ATOM 699 N N . VAL A 1 91 ? 20.642 5.562 -30.553 1.00 90.19 91 VAL A N 1
ATOM 700 C CA . VAL A 1 91 ? 19.309 5.954 -30.065 1.00 90.19 91 VAL A CA 1
ATOM 701 C C . VAL A 1 91 ? 18.663 4.842 -29.241 1.00 90.19 91 VAL A C 1
ATOM 703 O O . VAL A 1 91 ? 18.061 5.096 -28.198 1.00 90.19 91 VAL A O 1
ATOM 706 N N . TYR A 1 92 ? 18.784 3.590 -29.681 1.00 87.69 92 TYR A N 1
ATOM 707 C CA . TYR A 1 92 ? 18.179 2.473 -28.966 1.00 87.69 92 TYR A CA 1
ATOM 708 C C . TYR A 1 92 ? 18.871 2.187 -27.624 1.00 87.69 92 TYR A C 1
ATOM 710 O O . TYR A 1 92 ? 18.183 2.003 -26.618 1.00 87.69 92 TYR A O 1
ATOM 718 N N . ILE A 1 93 ? 20.208 2.240 -27.577 1.00 88.38 93 ILE A N 1
ATOM 719 C CA . ILE A 1 93 ? 20.986 2.151 -26.329 1.00 88.38 93 ILE A CA 1
ATOM 720 C C . ILE A 1 93 ? 20.623 3.304 -25.387 1.00 88.38 93 ILE A C 1
ATOM 722 O O . ILE A 1 93 ? 20.431 3.088 -24.190 1.00 88.38 93 ILE A O 1
ATOM 726 N N . GLU A 1 94 ? 20.481 4.524 -25.909 1.00 91.19 94 GLU A N 1
ATOM 727 C CA . GLU A 1 94 ? 20.081 5.680 -25.107 1.00 91.19 94 GLU A CA 1
ATOM 728 C C . GLU A 1 94 ? 18.694 5.477 -24.479 1.00 91.19 94 GLU A C 1
ATOM 730 O O . GLU A 1 94 ? 18.523 5.650 -23.269 1.00 91.19 94 GLU A O 1
ATOM 735 N N . HIS A 1 95 ? 17.698 5.064 -25.266 1.00 89.88 95 HIS A N 1
ATOM 736 C CA . HIS A 1 95 ? 16.355 4.796 -24.752 1.00 89.88 95 HIS A CA 1
ATOM 737 C C . HIS A 1 95 ? 16.333 3.667 -23.720 1.00 89.88 95 HIS A C 1
ATOM 739 O O . HIS A 1 95 ? 15.639 3.784 -22.706 1.00 89.88 95 HIS A O 1
ATOM 745 N N . GLN A 1 96 ? 17.119 2.610 -23.932 1.00 90.19 96 GLN A N 1
ATOM 746 C CA . GLN A 1 96 ? 17.283 1.531 -22.962 1.00 90.19 96 GLN A CA 1
ATOM 747 C C . GLN A 1 96 ? 17.872 2.066 -21.643 1.00 90.19 96 GLN A C 1
ATOM 749 O O . GLN A 1 96 ? 17.314 1.809 -20.573 1.00 90.19 96 GLN A O 1
ATOM 754 N N . ALA A 1 97 ? 18.923 2.888 -21.697 1.00 89.25 97 ALA A N 1
ATOM 755 C CA . ALA A 1 97 ? 19.531 3.489 -20.509 1.00 89.25 97 ALA A CA 1
ATOM 756 C C . ALA A 1 97 ? 18.558 4.423 -19.761 1.00 89.25 97 ALA A C 1
ATOM 758 O O . ALA A 1 97 ? 18.492 4.421 -18.522 1.00 89.25 97 ALA A O 1
ATOM 759 N N . GLN A 1 98 ? 17.751 5.194 -20.498 1.00 91.94 98 GLN A N 1
ATOM 760 C CA . GLN A 1 98 ? 16.687 6.020 -19.926 1.00 91.94 98 GLN A CA 1
ATOM 761 C C . GLN A 1 98 ? 15.613 5.162 -19.239 1.00 91.94 98 GLN A C 1
ATOM 763 O O . GLN A 1 98 ? 15.168 5.510 -18.140 1.00 91.94 98 GLN A O 1
ATOM 768 N N . LEU A 1 99 ? 15.207 4.039 -19.843 1.00 91.00 99 LEU A N 1
ATOM 769 C CA . LEU A 1 99 ? 14.230 3.114 -19.263 1.00 91.00 99 LEU A CA 1
ATOM 770 C C . LEU A 1 99 ? 14.760 2.482 -17.972 1.00 91.00 99 LEU A C 1
ATOM 772 O O . LEU A 1 99 ? 14.066 2.514 -16.956 1.00 91.00 99 LEU A O 1
ATOM 776 N N . THR A 1 100 ? 16.005 1.998 -17.966 1.00 89.19 100 THR A N 1
ATOM 777 C CA . THR A 1 100 ? 16.659 1.467 -16.759 1.00 89.19 100 THR A CA 1
ATOM 778 C C . THR A 1 100 ? 16.730 2.517 -15.651 1.00 89.19 100 THR A C 1
ATOM 780 O O . THR A 1 100 ? 16.413 2.232 -14.495 1.00 89.19 100 THR A O 1
ATOM 783 N N . THR A 1 101 ? 17.068 3.763 -15.992 1.00 92.25 101 THR A N 1
ATOM 784 C CA . THR A 1 101 ? 17.105 4.868 -15.022 1.00 92.25 101 THR A CA 1
ATOM 785 C C . THR A 1 101 ? 15.724 5.146 -14.424 1.00 92.25 101 THR A C 1
ATOM 787 O O . THR A 1 101 ? 15.595 5.304 -13.207 1.00 92.25 101 THR A O 1
ATOM 790 N N . LYS A 1 102 ? 14.676 5.169 -15.257 1.00 92.00 102 LYS A N 1
ATOM 791 C CA . LYS A 1 102 ? 13.289 5.352 -14.806 1.00 92.00 102 LYS A CA 1
ATOM 792 C C . LYS A 1 102 ? 12.807 4.180 -13.946 1.00 92.00 102 LYS A C 1
ATOM 794 O O . LYS A 1 102 ? 12.182 4.428 -12.920 1.00 92.00 102 LYS A O 1
ATOM 799 N N . SER A 1 103 ? 13.137 2.939 -14.310 1.00 91.81 103 SER A N 1
ATOM 800 C CA . SER A 1 103 ? 12.853 1.727 -13.520 1.00 91.81 103 SER A CA 1
ATOM 801 C C . SER A 1 103 ? 13.480 1.793 -12.135 1.00 91.81 103 SER 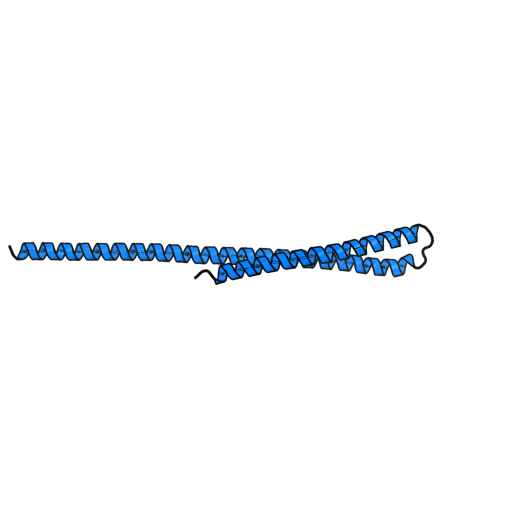A C 1
ATOM 803 O O . SER A 1 103 ? 12.774 1.647 -11.138 1.00 91.81 103 SER A O 1
ATOM 805 N N . ARG A 1 104 ? 14.763 2.151 -12.039 1.00 91.44 104 ARG A N 1
ATOM 806 C CA . ARG A 1 104 ? 15.425 2.346 -10.744 1.00 91.44 104 ARG A CA 1
ATOM 807 C C . ARG A 1 104 ? 14.737 3.413 -9.885 1.00 91.44 104 ARG A C 1
ATOM 809 O O . ARG A 1 104 ? 14.469 3.176 -8.712 1.00 91.44 104 ARG A O 1
ATOM 816 N N . LYS A 1 105 ? 14.382 4.561 -10.467 1.00 94.38 105 LYS A N 1
ATOM 817 C CA . LYS A 1 105 ? 13.677 5.626 -9.734 1.00 94.38 105 LYS A CA 1
ATOM 818 C C . LYS A 1 105 ? 12.276 5.201 -9.274 1.00 94.38 105 LYS A C 1
ATOM 820 O O . LYS A 1 105 ? 11.857 5.556 -8.170 1.00 94.38 105 LYS A O 1
ATOM 825 N N . ALA A 1 106 ? 11.547 4.451 -10.102 1.00 92.19 106 ALA A N 1
ATOM 826 C CA . ALA A 1 106 ? 10.246 3.888 -9.742 1.00 92.19 106 ALA A CA 1
ATOM 827 C C . ALA A 1 106 ? 10.373 2.883 -8.589 1.00 92.19 106 ALA A C 1
ATOM 829 O O . ALA A 1 106 ? 9.556 2.909 -7.674 1.00 92.19 106 ALA A O 1
ATOM 830 N N . ASN A 1 107 ? 11.436 2.076 -8.588 1.00 93.00 107 ASN A N 1
ATOM 831 C CA . ASN A 1 107 ? 11.792 1.175 -7.496 1.00 93.00 107 ASN A CA 1
ATOM 832 C C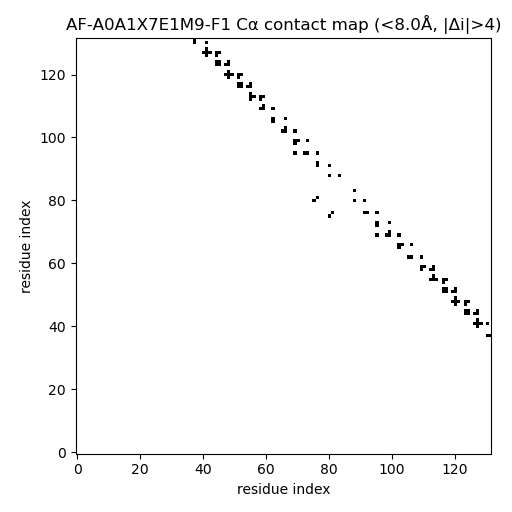 . ASN A 1 107 ? 12.009 1.898 -6.170 1.00 93.00 107 ASN A C 1
ATOM 834 O O . ASN A 1 107 ? 11.389 1.556 -5.163 1.00 93.00 107 ASN A O 1
ATOM 838 N N . GLU A 1 108 ? 12.868 2.913 -6.171 1.00 95.25 108 GLU A N 1
ATOM 839 C CA . GLU A 1 108 ? 13.172 3.714 -4.983 1.00 95.25 108 GLU A CA 1
ATOM 840 C C . GLU A 1 108 ? 11.903 4.394 -4.448 1.00 95.25 108 GLU A C 1
ATOM 842 O O . GLU A 1 108 ? 11.553 4.259 -3.274 1.00 95.25 108 GLU A O 1
ATOM 847 N N . THR A 1 109 ? 11.156 5.060 -5.332 1.00 95.50 109 THR A N 1
ATOM 848 C CA . THR A 1 109 ? 9.911 5.761 -4.979 1.00 95.50 109 THR A CA 1
ATOM 849 C C . THR A 1 109 ? 8.846 4.793 -4.463 1.00 95.50 109 THR A C 1
ATOM 851 O O . THR A 1 109 ? 8.190 5.062 -3.456 1.00 95.50 109 THR A O 1
ATOM 854 N N . GLY A 1 110 ? 8.686 3.652 -5.135 1.00 96.19 110 GLY A N 1
ATOM 855 C CA . GLY A 1 110 ? 7.747 2.604 -4.763 1.00 96.19 110 GLY A CA 1
ATOM 856 C C . GLY A 1 110 ? 8.071 1.995 -3.405 1.00 96.19 110 GLY A C 1
ATOM 857 O O . GLY A 1 110 ? 7.175 1.843 -2.582 1.00 96.19 110 GLY A O 1
ATOM 858 N N . SER A 1 111 ? 9.351 1.735 -3.134 1.00 96.62 111 SER A N 1
ATOM 859 C CA . SER A 1 111 ? 9.819 1.191 -1.853 1.00 96.62 111 SER A CA 1
ATOM 860 C C . SER A 1 111 ? 9.535 2.151 -0.697 1.00 96.62 111 SER A C 1
ATOM 862 O O . SER A 1 111 ? 9.001 1.739 0.331 1.00 96.62 111 SER A O 1
ATOM 864 N N . ILE A 1 112 ? 9.798 3.450 -0.891 1.00 97.69 112 ILE A N 1
ATOM 865 C CA . ILE A 1 112 ? 9.473 4.495 0.093 1.00 97.69 112 ILE A CA 1
ATOM 866 C C . ILE A 1 112 ? 7.963 4.551 0.355 1.00 97.69 112 ILE A C 1
ATOM 868 O O . ILE A 1 112 ? 7.535 4.679 1.503 1.00 9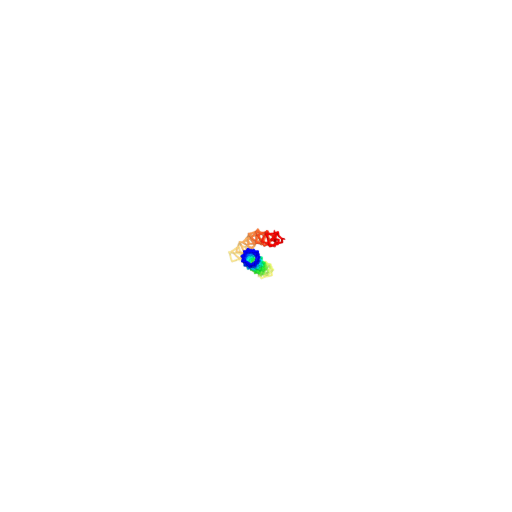7.69 112 ILE A O 1
ATOM 872 N N . LEU A 1 113 ? 7.140 4.481 -0.695 1.00 97.25 113 LEU A N 1
ATOM 873 C CA . LEU A 1 113 ? 5.686 4.525 -0.552 1.00 97.25 113 LEU A CA 1
ATOM 874 C C . LEU A 1 113 ? 5.147 3.290 0.180 1.00 97.25 113 LEU A C 1
ATOM 876 O O . LEU A 1 113 ? 4.336 3.441 1.090 1.00 97.25 113 LEU A O 1
ATOM 880 N N . ILE A 1 114 ? 5.621 2.094 -0.178 1.00 98.06 114 ILE A N 1
ATOM 881 C CA . ILE A 1 114 ? 5.273 0.834 0.493 1.00 98.06 114 ILE A CA 1
ATOM 882 C C . ILE A 1 114 ? 5.575 0.937 1.987 1.00 98.06 114 ILE A C 1
ATOM 884 O O . ILE A 1 114 ? 4.680 0.720 2.799 1.00 98.06 114 ILE A O 1
ATOM 888 N N . GLN A 1 115 ? 6.788 1.365 2.346 1.00 98.12 115 GLN A N 1
ATOM 889 C CA . GLN A 1 115 ? 7.185 1.503 3.744 1.00 98.12 115 GLN A CA 1
ATOM 890 C C . GLN A 1 115 ? 6.287 2.493 4.499 1.00 98.12 115 GLN A C 1
ATOM 892 O O . GLN A 1 115 ? 5.845 2.205 5.606 1.00 98.12 115 GLN A O 1
ATOM 897 N N . LYS A 1 116 ? 5.962 3.647 3.899 1.00 98.06 116 LYS A N 1
ATOM 898 C CA . LYS A 1 116 ? 5.050 4.629 4.512 1.00 98.06 116 LYS A CA 1
ATOM 899 C C . LYS A 1 116 ? 3.656 4.052 4.761 1.00 98.06 116 LYS A C 1
ATOM 901 O O . LYS A 1 116 ? 3.085 4.294 5.822 1.00 98.06 116 LYS A O 1
ATOM 906 N N . LEU A 1 117 ? 3.109 3.310 3.797 1.00 96.94 117 LEU A N 1
ATOM 907 C CA . LEU A 1 117 ? 1.800 2.666 3.924 1.00 96.94 117 LEU A CA 1
ATOM 908 C C . LEU A 1 117 ? 1.807 1.599 5.026 1.00 96.94 117 LEU A C 1
ATOM 910 O O . LEU A 1 117 ? 0.881 1.551 5.831 1.00 96.94 117 LEU A O 1
ATOM 914 N N . GLU A 1 118 ? 2.863 0.788 5.094 1.00 97.88 118 GLU A N 1
ATOM 915 C CA . GLU A 1 118 ? 3.025 -0.261 6.106 1.00 97.88 118 GLU A CA 1
ATOM 916 C C . GLU A 1 118 ? 3.200 0.318 7.516 1.00 97.88 118 GLU A C 1
ATOM 918 O O . GLU A 1 118 ? 2.553 -0.157 8.450 1.00 97.88 118 GLU A O 1
ATOM 923 N N . THR A 1 119 ? 3.979 1.394 7.674 1.00 98.44 119 THR A N 1
ATOM 924 C CA . THR A 1 119 ? 4.097 2.115 8.952 1.00 98.44 119 THR A CA 1
ATOM 925 C C . THR A 1 119 ? 2.744 2.658 9.410 1.00 98.44 119 THR A C 1
ATOM 927 O O . THR A 1 119 ? 2.338 2.421 10.544 1.00 98.44 119 THR A O 1
ATOM 930 N N . LEU A 1 120 ? 1.996 3.325 8.524 1.00 98.12 120 LEU A N 1
ATOM 931 C CA . LEU A 1 120 ? 0.667 3.850 8.856 1.00 98.12 120 LEU A CA 1
ATOM 932 C C . LEU A 1 120 ? -0.323 2.732 9.222 1.00 98.12 120 LEU A C 1
ATOM 934 O O . LEU A 1 120 ? -1.123 2.891 10.146 1.00 98.12 120 LEU A O 1
ATOM 938 N N . ALA A 1 121 ? -0.270 1.590 8.531 1.00 97.69 121 ALA A N 1
ATOM 939 C CA . ALA A 1 121 ? -1.090 0.426 8.861 1.00 97.69 121 ALA A CA 1
ATOM 940 C C . ALA A 1 121 ? -0.738 -0.148 10.245 1.00 97.69 121 ALA A C 1
ATOM 942 O O . ALA A 1 121 ? -1.636 -0.479 11.024 1.00 97.69 121 ALA A O 1
ATOM 943 N N . ALA A 1 122 ? 0.553 -0.232 10.579 1.00 97.94 122 ALA A N 1
ATOM 944 C CA . ALA A 1 122 ? 1.018 -0.664 11.894 1.00 97.94 122 ALA A CA 1
ATOM 945 C C . ALA A 1 122 ? 0.563 0.296 13.007 1.00 97.94 122 ALA A C 1
ATOM 947 O O . ALA A 1 122 ? 0.046 -0.164 14.027 1.00 97.94 122 ALA A O 1
ATOM 948 N N . ASP A 1 123 ? 0.652 1.610 12.786 1.00 98.12 123 ASP A N 1
ATOM 949 C CA . ASP A 1 123 ? 0.180 2.627 13.733 1.00 98.12 123 ASP A CA 1
ATOM 950 C C . ASP A 1 123 ? -1.326 2.504 13.999 1.00 98.12 123 ASP A C 1
ATOM 952 O O . ASP A 1 123 ? -1.772 2.576 15.147 1.00 98.12 123 ASP A O 1
ATOM 956 N N . LEU A 1 124 ? -2.131 2.274 12.956 1.00 97.81 124 LEU A N 1
ATOM 957 C CA . LEU A 1 124 ? -3.575 2.051 13.091 1.00 97.81 124 LEU A CA 1
ATOM 958 C C . LEU A 1 124 ? -3.887 0.780 13.887 1.00 97.81 124 LEU A C 1
ATOM 960 O O . LEU A 1 124 ? -4.771 0.798 14.744 1.00 97.81 124 LEU A O 1
ATOM 964 N N . ARG A 1 125 ? -3.139 -0.308 13.672 1.00 97.00 125 ARG A N 1
ATOM 965 C CA . 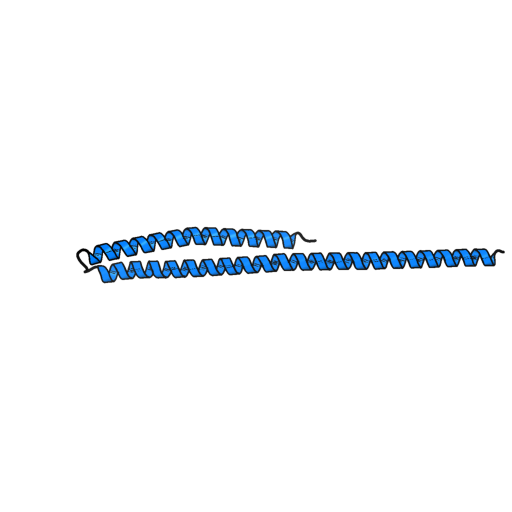ARG A 1 125 ? -3.264 -1.513 14.505 1.00 97.00 125 ARG A CA 1
ATOM 966 C C . ARG A 1 125 ? -2.862 -1.259 15.951 1.00 97.00 125 ARG A C 1
ATOM 968 O O . ARG A 1 125 ? -3.529 -1.758 16.853 1.00 97.00 125 ARG A O 1
ATOM 975 N N . GLY A 1 126 ? -1.814 -0.468 16.176 1.00 97.38 126 GLY A N 1
ATOM 976 C CA . GLY A 1 126 ? -1.412 -0.022 17.508 1.00 97.38 126 GLY A CA 1
ATOM 977 C C . GLY A 1 126 ? -2.540 0.734 18.209 1.00 97.38 126 GLY A C 1
ATOM 978 O O . GLY A 1 126 ? -2.891 0.404 19.340 1.00 97.38 126 GLY A O 1
ATOM 979 N N . LYS A 1 127 ? -3.188 1.674 17.509 1.00 95.94 127 LYS A N 1
ATOM 980 C CA . LYS A 1 127 ? -4.370 2.389 18.017 1.00 95.94 127 LYS A CA 1
ATOM 981 C C . LYS A 1 127 ? -5.519 1.438 18.341 1.00 95.94 127 LYS A C 1
ATOM 983 O O . LYS A 1 127 ? -6.072 1.535 19.426 1.00 95.94 127 LYS A O 1
ATOM 988 N N . ALA A 1 128 ? -5.839 0.500 17.449 1.00 95.38 128 ALA A N 1
ATOM 989 C CA . ALA A 1 128 ? -6.893 -0.490 17.675 1.00 95.38 128 ALA A CA 1
ATOM 990 C C . ALA A 1 128 ? -6.616 -1.385 18.896 1.00 95.38 128 ALA A C 1
ATOM 992 O O . ALA A 1 128 ? -7.528 -1.682 19.659 1.00 95.38 128 ALA A O 1
ATOM 993 N N . LYS A 1 129 ? -5.357 -1.798 19.096 1.00 95.25 129 LYS A N 1
ATOM 994 C CA . LYS A 1 129 ? -4.931 -2.622 20.238 1.00 95.25 129 LYS A CA 1
ATOM 995 C C . LYS A 1 129 ? -5.029 -1.880 21.575 1.00 95.25 129 LYS A C 1
ATOM 997 O O . LYS A 1 129 ? -5.236 -2.519 22.599 1.00 95.25 129 LYS A O 1
ATOM 1002 N N . ASN A 1 130 ? -4.865 -0.560 21.556 1.00 94.81 130 ASN A N 1
ATOM 1003 C CA . ASN A 1 130 ? -4.869 0.279 22.755 1.00 94.81 130 ASN A CA 1
ATOM 1004 C C . ASN A 1 130 ? -6.270 0.782 23.146 1.00 94.81 130 ASN A C 1
ATOM 1006 O O . ASN A 1 130 ? -6.390 1.519 24.122 1.00 94.81 130 ASN A O 1
ATOM 1010 N N . ILE A 1 131 ? -7.316 0.416 22.399 1.00 89.19 131 ILE A N 1
ATOM 1011 C CA . ILE A 1 131 ? -8.705 0.643 22.810 1.00 89.19 131 ILE A CA 1
ATOM 1012 C C . ILE A 1 131 ? -9.089 -0.489 23.771 1.00 89.19 131 ILE A C 1
ATOM 1014 O O . ILE A 1 131 ? -9.078 -1.655 23.370 1.00 89.19 131 ILE A O 1
ATOM 1018 N N . ALA A 1 132 ? -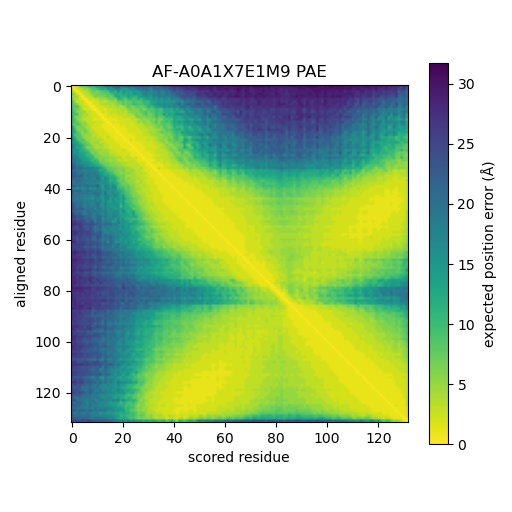9.363 -0.119 25.027 1.00 69.62 132 ALA A N 1
ATOM 1019 C CA . ALA A 1 132 ? -9.721 -1.014 26.130 1.00 69.62 132 ALA A CA 1
ATOM 1020 C C . ALA A 1 132 ? -11.180 -1.486 26.082 1.00 69.62 132 ALA A C 1
ATOM 1022 O O . ALA A 1 132 ? -12.060 -0.678 25.706 1.00 69.62 132 ALA A O 1
#

Sequence (132 aa):
MARQQGLEHLTHEISDAAHKVGDALHHVSDTVGEAIEREFLKAKYLAQALVLESYANTVRRAVNNFNEGAHENVNACGVHASSWLGHQKDVYIEHQAQLTTKSRKANETGSILIQKLETLAADLRGKAKNIA

Foldseek 3Di:
DVVVVVVVVVVVVVVVVVVVVVVVVVVVVVVVVVVVVLVVLLVVLLVLLVVLLVVLVVLVVVLVVLVVVLVVLVVCLVPVLVPPDPDVNVVSVVVSVVSNVVSVVSVVVSVVSSVVSNVSSVVSNVVSVPRD

Secondary structure (DSSP, 8-state):
-HHHHHHHHHHHHHHHHHHHHHHHHHHHHHHHHHHHHHHHHHHHHHHHHHHHHHHHHHHHHHHHHHHHHHHHHHHHHHHHSTT--SHHHHHHHHHHHHHHHHHHHHHHHHHHHHHHHHHHHHHHHHHHHT--

Organism: NCBI:txid1402861

Radius of gyration: 35.05 Å; Cα contacts (8 Å, |Δi|>4): 66; chains: 1; bounding box: 76×16×102 Å

pLDDT: mean 88.44, std 9.28, range [56.03, 98.44]

Solvent-accessible surface area (backbone atoms only — not comparable to full-atom values): 6821 Å² total; per-residue (Å²): 114,74,70,58,59,54,49,55,52,51,52,49,54,52,50,53,51,52,48,54,52,51,52,52,51,50,53,51,52,52,54,51,50,52,51,51,52,45,53,52,53,29,51,50,28,46,53,52,20,53,51,33,46,53,50,28,53,51,48,50,51,54,40,50,55,50,41,51,56,39,51,52,48,51,54,49,45,61,64,68,44,65,83,51,70,64,70,69,34,56,54,50,53,49,51,49,53,52,44,47,52,50,36,53,51,45,45,55,54,40,53,54,50,32,52,53,30,48,51,54,21,50,52,28,43,51,54,30,69,68,59,124

Nearest PDB structures (foldseek):
  6ixe-assembly1_A  TM=7.435E-01  e=2.083E+00  Homo sapiens
  8qbr-assembly1_A  TM=5.098E-01  e=2.210E+00  Nostoc punctiforme
  3na7-assembly1_A  TM=4.601E-01  e=1.152E+00  Helicobacter pylori NCTC 11638
  8qbw-assembly1_A  TM=4.725E-01  e=2.345E+00  Nostoc punctiforme
  6zw5-assembly1_B  TM=4.255E-01  e=1.744E+00  Nostoc punctiforme